Protein AF-A0A6N4V8C9-F1 (afdb_monomer_lite)

Sequence (54 aa):
MAQMECRRCGAQRPSWLGEPHRCVGDANVSWLGFHQLTAQAAMAWRRHLLDGAG

Organism: NCBI:txid39694

Foldseek 3Di:
DDQDQDPQARDTDDPPDDPPDDDPHPCPCPPVNVVVVVVVVVVVVVCCVVVVVD

pLDDT: mean 74.54, std 12.37, range [43.25, 94.38]

Secondary structure (DSSP, 8-state):
----B-TTT-PBPPTT--SS-----S----HHHHHHHHHHHHHHHHHHHHHS--

Radius of gyration: 15.87 Å; chains: 1; bounding box: 35×36×31 Å

Structure (mmCIF, N/CA/C/O backbone):
data_AF-A0A6N4V8C9-F1
#
_entry.id   AF-A0A6N4V8C9-F1
#
loop_
_atom_site.group_PDB
_atom_site.id
_atom_site.type_symbol
_atom_site.label_atom_id
_atom_site.label_alt_id
_atom_site.label_comp_id
_atom_site.label_asym_id
_atom_site.label_entity_id
_atom_site.label_seq_id
_atom_site.pdbx_PDB_ins_code
_atom_site.Cartn_x
_atom_site.Cartn_y
_atom_site.Cartn_z
_atom_site.occupancy
_atom_site.B_iso_or_equiv
_atom_site.auth_seq_id
_atom_site.auth_comp_id
_atom_site.auth_asym_id
_atom_site.auth_atom_id
_atom_site.pdbx_PDB_model_num
ATOM 1 N N . MET A 1 1 ? -12.136 23.507 -1.206 1.00 43.25 1 MET A N 1
ATOM 2 C CA . MET A 1 1 ? -11.372 22.369 -1.766 1.00 43.25 1 MET A CA 1
ATOM 3 C C . MET A 1 1 ? -11.973 21.105 -1.181 1.00 43.25 1 MET A C 1
ATOM 5 O O . MET A 1 1 ? -11.970 20.976 0.036 1.00 43.25 1 MET A O 1
ATOM 9 N N . ALA A 1 2 ? -12.593 20.251 -1.997 1.00 52.34 2 ALA A N 1
ATOM 10 C CA . ALA A 1 2 ? -13.230 19.036 -1.496 1.00 52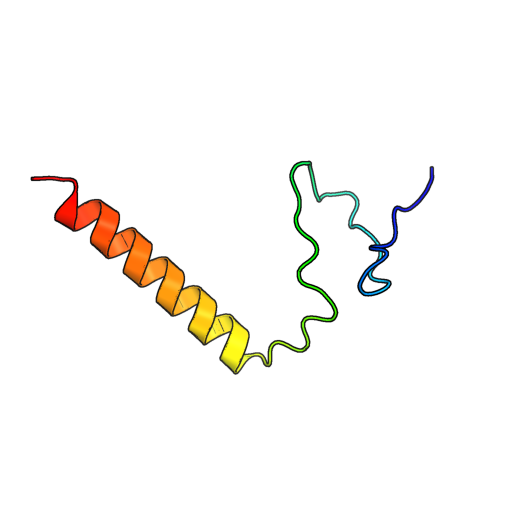.34 2 ALA A CA 1
ATOM 11 C C . ALA A 1 2 ? -12.137 18.034 -1.107 1.00 52.34 2 ALA A C 1
ATOM 13 O O . ALA A 1 2 ? -11.415 17.538 -1.971 1.00 52.34 2 ALA A O 1
ATOM 14 N N . GLN A 1 3 ? -11.975 17.785 0.191 1.00 56.97 3 GLN A N 1
ATOM 15 C CA . GLN A 1 3 ? -11.154 16.680 0.671 1.00 56.97 3 GLN A CA 1
ATOM 16 C C . GLN A 1 3 ? -11.838 15.398 0.194 1.00 56.97 3 GLN A C 1
ATOM 18 O O . GLN A 1 3 ? -12.963 15.106 0.592 1.00 56.97 3 GLN A O 1
ATOM 23 N N . MET A 1 4 ? -11.218 14.690 -0.751 1.00 72.00 4 MET A N 1
ATOM 24 C CA . MET A 1 4 ? -11.793 13.455 -1.274 1.00 72.00 4 MET A CA 1
ATOM 25 C C . MET A 1 4 ? -11.562 12.352 -0.245 1.00 72.00 4 MET A C 1
ATOM 27 O O . MET A 1 4 ? -10.476 11.785 -0.166 1.00 72.00 4 MET A O 1
ATOM 31 N N . GLU A 1 5 ? -12.563 12.069 0.577 1.00 76.12 5 GLU A N 1
ATOM 32 C CA . GLU A 1 5 ? -12.568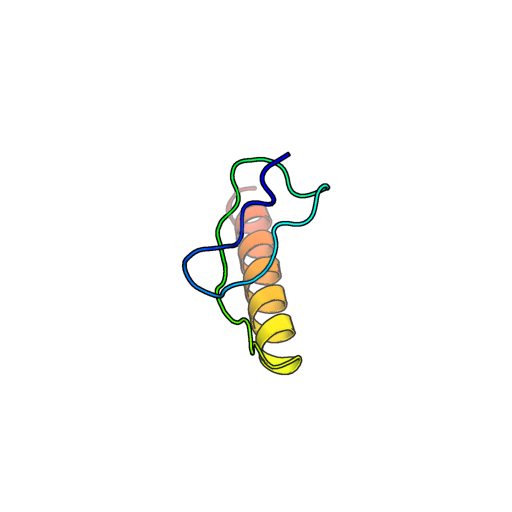 10.860 1.396 1.00 76.12 5 GLU A CA 1
ATOM 33 C C . GLU A 1 5 ? -12.686 9.624 0.498 1.00 76.12 5 GLU A C 1
ATOM 35 O O . GLU A 1 5 ? -13.470 9.585 -0.459 1.00 76.12 5 GLU A O 1
ATOM 40 N N . CYS A 1 6 ? -11.907 8.583 0.799 1.00 75.06 6 CYS A N 1
ATOM 41 C CA . CYS A 1 6 ? -12.078 7.305 0.129 1.00 75.06 6 CYS A CA 1
ATOM 42 C C . CYS A 1 6 ? -13.450 6.731 0.500 1.00 75.06 6 CYS A C 1
ATOM 44 O O . CYS A 1 6 ? -13.647 6.248 1.612 1.00 75.06 6 CYS A O 1
ATOM 46 N N . ARG A 1 7 ? -14.372 6.665 -0.470 1.00 74.44 7 ARG A N 1
ATOM 47 C CA . ARG A 1 7 ? -15.718 6.081 -0.293 1.00 74.44 7 ARG A CA 1
ATOM 48 C C . ARG A 1 7 ? -15.733 4.634 0.227 1.00 74.44 7 ARG A C 1
ATOM 50 O O . ARG A 1 7 ? -16.779 4.162 0.650 1.00 74.44 7 ARG A O 1
ATOM 57 N N . ARG A 1 8 ? -14.600 3.924 0.176 1.00 72.31 8 ARG A N 1
ATOM 58 C CA . ARG A 1 8 ? -14.467 2.536 0.640 1.00 72.31 8 ARG A CA 1
ATOM 59 C C . ARG A 1 8 ? -14.055 2.404 2.111 1.00 72.31 8 ARG A C 1
ATOM 61 O O . ARG A 1 8 ? -14.443 1.422 2.725 1.00 72.31 8 ARG A O 1
ATOM 68 N N . CYS A 1 9 ? -13.259 3.325 2.659 1.00 74.81 9 CYS A N 1
ATOM 69 C CA . CYS A 1 9 ? -12.757 3.220 4.040 1.00 74.81 9 CYS A CA 1
ATOM 70 C C . CYS A 1 9 ? -12.864 4.499 4.872 1.00 74.81 9 CYS A C 1
ATOM 72 O O . CYS A 1 9 ? -12.409 4.515 6.007 1.00 74.81 9 CYS A O 1
ATOM 74 N N . GLY A 1 10 ? -13.412 5.582 4.320 1.00 75.94 10 GLY A N 1
ATOM 75 C CA . GLY A 1 10 ? -13.534 6.864 5.016 1.00 75.94 10 GLY A CA 1
ATOM 76 C C . GLY A 1 10 ? -12.207 7.596 5.238 1.00 75.94 10 GLY A C 1
ATOM 77 O O . GLY A 1 10 ? -12.213 8.707 5.748 1.00 75.94 10 GLY A O 1
ATOM 78 N N . ALA A 1 11 ? -11.065 7.022 4.838 1.00 76.69 11 ALA A N 1
ATOM 79 C CA . ALA A 1 11 ? -9.779 7.688 4.986 1.00 76.69 11 ALA A CA 1
ATOM 80 C C . ALA A 1 11 ? -9.716 8.948 4.115 1.00 76.69 11 ALA A C 1
ATOM 82 O O . ALA A 1 11 ? -10.017 8.922 2.916 1.00 76.69 11 ALA A O 1
ATOM 83 N N . GLN A 1 12 ? -9.288 10.045 4.728 1.00 78.75 12 GLN A N 1
ATOM 84 C CA . GLN A 1 12 ? -9.102 11.318 4.053 1.00 78.75 12 GLN A CA 1
ATOM 85 C C . GLN A 1 12 ? -7.894 11.234 3.117 1.00 78.75 12 GLN A C 1
ATOM 87 O O . GLN A 1 12 ? -6.831 10.743 3.506 1.00 78.75 12 GLN A O 1
ATOM 92 N N . ARG A 1 13 ? -8.038 11.696 1.870 1.00 76.44 13 ARG A N 1
ATOM 93 C CA . ARG A 1 13 ? -6.918 11.695 0.926 1.00 76.44 13 ARG A CA 1
ATOM 94 C C . ARG A 1 13 ? -5.825 12.673 1.384 1.00 76.44 13 ARG A C 1
ATOM 96 O O . ARG A 1 13 ? -6.105 13.869 1.495 1.00 76.44 13 ARG A O 1
ATOM 103 N N . PRO A 1 14 ? -4.571 12.218 1.544 1.00 75.44 14 PRO A N 1
ATOM 104 C CA . PRO A 1 14 ? -3.454 13.115 1.798 1.00 75.44 14 PRO A CA 1
ATOM 105 C C . PRO A 1 14 ? -3.179 14.027 0.596 1.00 75.44 14 PRO A C 1
ATOM 107 O O . PRO A 1 14 ? -3.200 13.578 -0.550 1.00 75.44 14 PRO A O 1
ATOM 110 N N . SER A 1 15 ? -2.856 15.296 0.849 1.00 76.00 15 SER A N 1
ATOM 111 C CA . SER A 1 15 ? -2.590 16.300 -0.196 1.00 76.00 15 SER A CA 1
ATOM 112 C C . SER A 1 15 ? -1.378 15.984 -1.080 1.00 76.00 15 SER A C 1
ATOM 114 O O . SER A 1 15 ? -1.306 16.463 -2.207 1.00 76.00 15 SER A O 1
ATOM 116 N N . TRP A 1 16 ? -0.443 15.168 -0.590 1.00 78.31 16 TRP A N 1
ATOM 117 C CA . TRP A 1 16 ? 0.746 14.724 -1.322 1.00 78.31 16 TRP A CA 1
ATOM 118 C C . TRP A 1 16 ? 0.492 13.518 -2.239 1.00 78.31 16 TRP A C 1
ATOM 120 O O . TRP A 1 16 ? 1.360 13.152 -3.029 1.00 78.31 16 TRP A O 1
ATOM 130 N N . LEU A 1 17 ? -0.675 12.873 -2.140 1.00 74.62 17 LEU A N 1
ATOM 131 C CA . LEU A 1 17 ? -0.987 11.680 -2.919 1.00 74.62 17 LEU A CA 1
ATOM 132 C C . LEU A 1 17 ? -1.492 12.083 -4.315 1.00 74.62 17 LEU A C 1
ATOM 134 O O . LEU A 1 17 ? -2.618 12.567 -4.446 1.00 74.62 17 LEU A O 1
ATOM 138 N N . GLY A 1 18 ? -0.672 11.884 -5.351 1.00 74.69 18 GLY A N 1
ATOM 139 C CA . GLY A 1 18 ? -1.020 12.113 -6.765 1.00 74.69 18 GLY A CA 1
ATOM 140 C C . GLY A 1 18 ? -1.915 11.021 -7.377 1.00 74.69 18 GLY A C 1
ATOM 141 O O . GLY A 1 18 ? -2.217 10.023 -6.730 1.00 74.69 18 GLY A O 1
ATOM 142 N N . GLU A 1 19 ? -2.372 11.214 -8.618 1.00 72.31 19 GLU A N 1
ATOM 143 C CA . GLU A 1 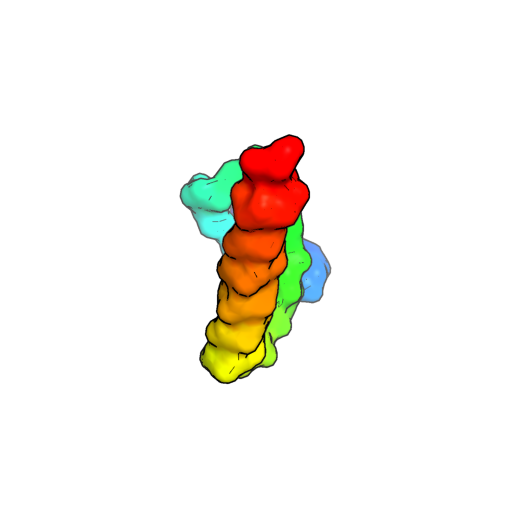19 ? -3.045 10.167 -9.414 1.00 72.31 19 GLU A CA 1
ATOM 144 C C . GLU A 1 19 ? -2.032 9.364 -10.255 1.00 72.31 19 GLU A C 1
ATOM 146 O O . GLU A 1 19 ? -1.038 9.949 -10.689 1.00 72.31 19 GLU A O 1
ATOM 151 N N . PRO A 1 20 ? -2.283 8.072 -10.559 1.00 67.12 20 PRO A N 1
ATOM 152 C CA . PRO A 1 20 ? -3.395 7.240 -10.099 1.00 67.12 20 PRO A CA 1
ATOM 153 C C . PRO A 1 20 ? -3.118 6.630 -8.720 1.00 67.12 20 PRO A C 1
ATOM 155 O O . PRO A 1 20 ? -2.043 6.091 -8.463 1.00 67.12 20 PRO A O 1
ATOM 158 N N . HIS A 1 21 ? -4.115 6.655 -7.840 1.00 64.56 21 HIS A N 1
ATOM 159 C CA . HIS A 1 21 ? -4.015 6.052 -6.510 1.00 64.56 21 HIS A CA 1
ATOM 160 C C . HIS A 1 21 ? -5.128 5.024 -6.290 1.00 64.56 21 HIS A C 1
ATOM 162 O O . HIS A 1 21 ? -6.266 5.189 -6.731 1.00 64.56 21 HIS A O 1
ATOM 168 N N . ARG A 1 22 ? -4.801 3.931 -5.594 1.00 67.88 22 ARG A N 1
ATOM 169 C CA . ARG A 1 22 ? -5.760 2.878 -5.248 1.00 67.88 22 ARG A CA 1
ATOM 170 C C . ARG A 1 22 ? -5.995 2.894 -3.748 1.00 67.88 22 ARG A C 1
ATOM 172 O O . ARG A 1 22 ? -5.060 2.755 -2.969 1.00 67.88 22 ARG A O 1
ATOM 179 N N . CYS A 1 23 ? -7.255 3.028 -3.348 1.00 69.50 23 CYS A N 1
ATOM 180 C CA . CYS A 1 23 ? -7.629 2.918 -1.946 1.00 69.50 23 CYS A CA 1
ATOM 181 C C . CYS A 1 23 ? -7.429 1.470 -1.466 1.00 69.50 23 CYS A C 1
ATOM 183 O O . CYS A 1 23 ? -8.089 0.548 -1.956 1.00 69.50 23 CYS A O 1
ATOM 185 N N . VAL A 1 24 ? -6.511 1.280 -0.514 1.00 66.75 24 VAL A N 1
ATOM 186 C CA . VAL A 1 24 ? -6.172 -0.032 0.072 1.00 66.75 24 VAL A CA 1
ATOM 187 C C . VAL A 1 24 ? -7.171 -0.439 1.177 1.00 66.75 24 VAL A C 1
ATOM 189 O O . VAL A 1 24 ? -7.119 -1.555 1.679 1.00 66.75 24 VAL A O 1
ATOM 192 N N . GLY A 1 25 ? -8.177 0.399 1.456 1.00 59.19 25 GLY A N 1
ATOM 193 C CA . GLY A 1 25 ? -9.224 0.137 2.446 1.00 59.19 25 GLY A CA 1
ATOM 194 C C . GLY A 1 25 ? -8.810 0.552 3.856 1.00 59.19 25 GLY A C 1
ATOM 195 O O . GLY A 1 25 ? -7.818 1.262 4.020 1.00 59.19 25 GLY A O 1
ATOM 196 N N . ASP A 1 26 ? -9.590 0.123 4.853 1.00 57.06 26 ASP A N 1
ATOM 197 C CA . ASP A 1 26 ? -9.189 0.136 6.260 1.00 57.06 26 ASP A CA 1
ATOM 198 C C . ASP A 1 26 ? -8.040 -0.864 6.374 1.00 57.06 26 ASP A C 1
ATOM 200 O O . ASP A 1 26 ? -8.239 -2.066 6.560 1.00 57.06 26 ASP A O 1
ATOM 204 N N . ALA A 1 27 ? -6.834 -0.402 6.050 1.00 54.41 27 ALA A N 1
ATOM 205 C CA . ALA A 1 27 ? -5.643 -1.221 6.051 1.00 54.41 27 ALA A CA 1
ATOM 206 C C . ALA A 1 27 ? -5.235 -1.435 7.506 1.00 54.41 27 ALA A C 1
ATOM 208 O O . ALA A 1 27 ? -4.156 -1.038 7.932 1.00 54.41 27 ALA A O 1
ATOM 209 N N . ASN A 1 28 ? -6.064 -2.179 8.237 1.00 56.78 28 ASN A N 1
ATOM 210 C CA . ASN A 1 28 ? -5.665 -2.971 9.388 1.00 56.78 28 ASN A CA 1
ATOM 211 C C . ASN A 1 28 ? -4.797 -4.150 8.910 1.00 56.78 28 ASN A C 1
ATOM 213 O O . ASN A 1 28 ? -4.936 -5.305 9.307 1.00 56.78 28 ASN A O 1
ATOM 217 N N . VAL A 1 29 ? -3.894 -3.853 7.981 1.00 59.72 29 VAL A N 1
ATOM 218 C CA . VAL A 1 29 ? -2.727 -4.654 7.737 1.00 59.72 29 VAL A CA 1
ATOM 219 C C . VAL A 1 29 ? -1.944 -4.518 9.027 1.00 59.72 29 VAL A C 1
ATOM 221 O O . VAL A 1 29 ? -1.425 -3.451 9.355 1.00 59.72 29 VAL A O 1
ATOM 224 N N . SER A 1 30 ? -1.912 -5.605 9.791 1.00 70.75 30 SER A N 1
ATOM 225 C CA . SER A 1 30 ? -1.002 -5.683 10.918 1.00 70.75 30 SER A CA 1
ATOM 226 C C . SER A 1 30 ? 0.392 -5.300 10.427 1.00 70.75 30 SER A C 1
ATOM 228 O O . SER A 1 30 ? 0.752 -5.573 9.279 1.00 70.75 30 SER A O 1
ATOM 230 N N . TRP A 1 31 ? 1.190 -4.683 11.293 1.00 71.50 31 TRP A N 1
ATOM 231 C CA . TRP A 1 31 ? 2.596 -4.399 11.002 1.00 71.50 31 TRP A CA 1
ATOM 232 C C . TRP A 1 31 ? 3.2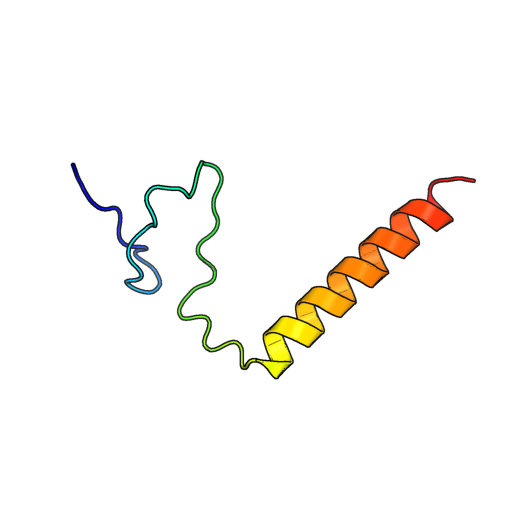90 -5.593 10.317 1.00 71.50 31 TRP A C 1
ATOM 234 O O . TRP A 1 31 ? 3.969 -5.445 9.303 1.00 71.50 31 TRP A O 1
ATOM 244 N N . LEU A 1 32 ? 2.996 -6.806 10.795 1.00 77.56 32 LEU A N 1
ATOM 245 C CA . LEU A 1 32 ? 3.456 -8.057 10.201 1.00 77.56 32 LEU A CA 1
ATOM 246 C C . LEU A 1 32 ? 2.977 -8.267 8.752 1.00 77.56 32 LEU A C 1
ATOM 248 O O . LEU A 1 32 ? 3.790 -8.593 7.887 1.00 77.56 32 LEU A O 1
ATOM 252 N N . GLY A 1 33 ? 1.690 -8.064 8.467 1.00 82.19 33 GLY A N 1
ATOM 253 C CA . GLY A 1 33 ? 1.140 -8.178 7.114 1.00 82.19 33 GLY A CA 1
ATOM 254 C C . GLY A 1 33 ? 1.760 -7.174 6.136 1.00 82.19 33 GLY A C 1
ATOM 255 O O . GLY A 1 33 ? 2.026 -7.521 4.985 1.00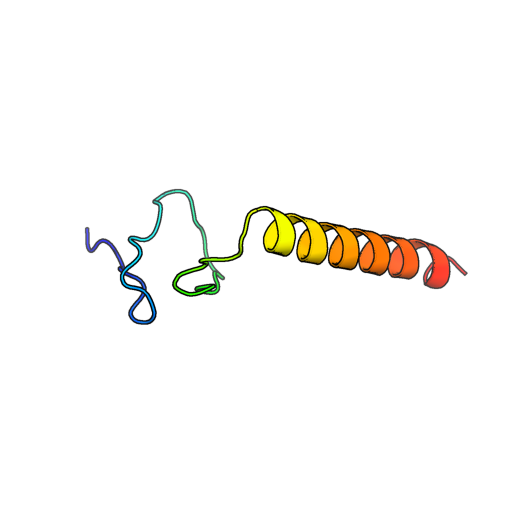 82.19 33 GLY A O 1
ATOM 256 N N . PHE A 1 34 ? 2.069 -5.955 6.595 1.00 82.06 34 PHE A N 1
ATOM 257 C CA . PHE A 1 34 ? 2.695 -4.923 5.761 1.00 82.06 34 PHE A CA 1
ATOM 258 C C . PHE A 1 34 ? 4.093 -5.363 5.336 1.00 82.06 34 PHE A C 1
ATOM 260 O O . PHE A 1 34 ? 4.453 -5.306 4.155 1.00 82.06 34 PHE A O 1
ATOM 267 N N . HIS A 1 35 ? 4.869 -5.867 6.294 1.00 85.25 35 HIS A N 1
ATOM 268 C CA . HIS A 1 35 ? 6.212 -6.358 6.027 1.00 85.25 35 HIS A CA 1
ATOM 269 C C . HIS A 1 35 ? 6.229 -7.609 5.154 1.00 85.25 35 HIS A C 1
ATOM 271 O O . HIS A 1 35 ? 7.082 -7.706 4.272 1.00 85.25 35 HIS A O 1
ATOM 277 N N . GLN A 1 36 ? 5.279 -8.530 5.328 1.00 83.62 36 GLN A N 1
ATOM 278 C CA . GLN A 1 36 ? 5.160 -9.707 4.463 1.00 83.62 36 GLN A CA 1
ATOM 279 C C . GLN A 1 36 ? 4.889 -9.318 3.007 1.00 83.62 36 GLN A C 1
ATOM 281 O O . GLN A 1 36 ? 5.591 -9.789 2.111 1.00 83.62 36 GLN A O 1
ATOM 286 N N . LEU A 1 37 ? 3.930 -8.419 2.768 1.00 85.62 37 LEU A N 1
ATOM 287 C CA . LEU A 1 37 ? 3.612 -7.931 1.422 1.00 85.62 37 LEU A CA 1
ATOM 288 C C . LEU A 1 37 ? 4.805 -7.205 0.787 1.00 85.62 37 LEU A C 1
ATOM 290 O O . LEU A 1 37 ? 5.130 -7.438 -0.378 1.00 85.62 37 LEU A O 1
ATOM 294 N N . THR A 1 38 ? 5.504 -6.379 1.568 1.00 88.75 38 THR A N 1
ATOM 295 C CA . THR A 1 38 ? 6.691 -5.647 1.105 1.00 88.75 38 THR A CA 1
ATOM 296 C C . THR A 1 38 ? 7.831 -6.601 0.737 1.00 88.75 38 THR A C 1
ATOM 298 O O . THR A 1 38 ? 8.444 -6.455 -0.321 1.00 88.75 38 THR A O 1
ATOM 301 N N . ALA A 1 39 ? 8.085 -7.627 1.556 1.00 90.25 39 ALA A N 1
ATOM 302 C CA . ALA A 1 39 ? 9.098 -8.643 1.278 1.00 90.25 39 ALA A CA 1
ATOM 303 C C . ALA A 1 39 ? 8.762 -9.460 0.020 1.00 90.25 39 ALA A C 1
ATOM 305 O O . ALA A 1 39 ? 9.633 -9.699 -0.817 1.00 90.25 39 ALA A O 1
ATOM 306 N N . GLN A 1 40 ? 7.496 -9.850 -0.154 1.00 89.81 40 GLN A N 1
ATOM 307 C CA . GLN A 1 40 ? 7.041 -10.566 -1.349 1.00 89.81 40 GLN A CA 1
ATOM 308 C C . GLN A 1 40 ? 7.225 -9.732 -2.621 1.00 89.81 40 GLN A C 1
ATOM 310 O O . GLN A 1 40 ? 7.753 -10.246 -3.610 1.00 89.81 40 GLN A O 1
ATOM 315 N N . ALA A 1 41 ? 6.852 -8.449 -2.584 1.00 90.31 41 ALA A N 1
ATOM 316 C CA . ALA A 1 41 ? 7.026 -7.531 -3.706 1.00 90.31 41 ALA A CA 1
ATOM 317 C C . ALA A 1 41 ? 8.510 -7.324 -4.053 1.00 90.31 41 ALA A C 1
ATOM 319 O O . ALA A 1 41 ? 8.886 -7.436 -5.219 1.00 90.31 41 ALA A O 1
ATOM 320 N N . ALA A 1 42 ? 9.369 -7.113 -3.051 1.00 90.88 42 ALA A N 1
ATOM 321 C CA . ALA A 1 42 ? 10.810 -6.960 -3.252 1.00 90.88 42 ALA A CA 1
ATOM 322 C C . ALA A 1 42 ? 11.448 -8.215 -3.874 1.00 90.88 42 ALA A C 1
ATOM 324 O O . ALA A 1 42 ? 12.257 -8.118 -4.796 1.00 90.88 42 ALA A O 1
ATOM 325 N N . MET A 1 43 ? 11.050 -9.407 -3.420 1.00 94.38 43 MET A N 1
ATOM 326 C CA . MET A 1 43 ? 11.534 -10.671 -3.980 1.00 94.38 43 MET A CA 1
ATOM 327 C C . MET A 1 43 ? 11.031 -10.909 -5.407 1.00 94.38 43 MET A C 1
ATOM 329 O O . MET A 1 43 ? 11.784 -11.414 -6.238 1.00 94.38 43 MET A O 1
ATOM 333 N N . ALA A 1 44 ? 9.781 -10.547 -5.706 1.00 90.69 44 ALA A N 1
ATOM 334 C CA . ALA A 1 44 ? 9.237 -10.619 -7.060 1.00 90.69 44 ALA A CA 1
ATOM 335 C C . ALA A 1 44 ? 9.971 -9.669 -8.014 1.00 90.69 44 ALA A C 1
ATOM 337 O O . ALA A 1 44 ? 10.353 -10.081 -9.106 1.00 90.69 44 ALA A O 1
ATOM 338 N N . TRP A 1 45 ? 10.243 -8.440 -7.571 1.00 87.75 45 TRP A N 1
ATOM 339 C CA . TRP A 1 45 ? 11.033 -7.469 -8.324 1.00 87.75 45 TRP A CA 1
ATOM 340 C C . TRP A 1 45 ? 12.461 -7.962 -8.577 1.00 87.75 45 TRP A C 1
ATOM 342 O O . TRP A 1 45 ? 12.949 -7.912 -9.702 1.00 87.75 45 TRP A O 1
ATOM 352 N N . ARG A 1 46 ? 13.117 -8.519 -7.552 1.00 90.19 46 ARG A N 1
ATOM 353 C CA . ARG A 1 46 ? 14.450 -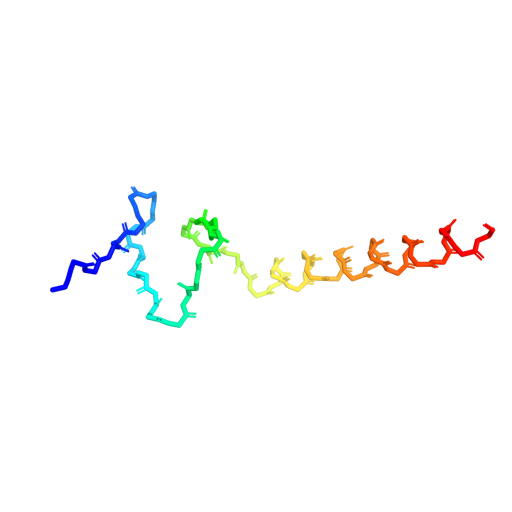9.112 -7.698 1.00 90.19 46 ARG A CA 1
ATOM 354 C C . ARG A 1 46 ? 14.464 -10.246 -8.720 1.00 90.19 46 ARG A C 1
ATOM 356 O O . ARG A 1 46 ? 15.368 -10.280 -9.543 1.00 90.19 46 ARG A O 1
ATOM 363 N N . ARG A 1 47 ? 13.487 -11.159 -8.676 1.00 90.44 47 ARG A N 1
ATOM 364 C CA . ARG A 1 47 ? 13.364 -12.225 -9.683 1.00 90.44 47 ARG A CA 1
ATOM 365 C C . ARG A 1 47 ? 13.194 -11.645 -11.079 1.00 90.44 47 ARG A C 1
ATOM 367 O O . ARG A 1 47 ? 13.943 -12.016 -11.962 1.00 90.44 47 ARG A O 1
ATOM 374 N N . HIS A 1 48 ? 12.313 -10.662 -11.257 1.00 88.06 48 HIS A N 1
ATOM 375 C CA . HIS A 1 48 ? 12.140 -10.002 -12.552 1.00 88.06 48 HIS A CA 1
ATOM 376 C C . HIS A 1 48 ? 13.451 -9.421 -13.112 1.00 88.06 48 HIS A C 1
ATOM 378 O O . HIS A 1 48 ? 13.741 -9.608 -14.289 1.00 88.06 48 HIS A O 1
ATOM 384 N N . LEU A 1 49 ? 14.264 -8.772 -12.272 1.00 90.56 49 LEU A N 1
ATOM 385 C CA . LEU A 1 49 ? 15.556 -8.223 -12.695 1.00 90.56 49 LEU A CA 1
ATOM 386 C C . LEU A 1 49 ? 16.605 -9.290 -13.024 1.00 90.56 49 LEU A C 1
ATOM 388 O O . LEU A 1 49 ? 17.457 -9.050 -13.870 1.00 90.56 49 LEU A O 1
ATOM 392 N N . LEU A 1 50 ? 16.583 -10.433 -12.338 1.00 82.62 50 LEU A N 1
ATOM 393 C CA . LEU A 1 50 ? 17.572 -11.496 -12.533 1.00 82.62 50 LEU A CA 1
ATOM 394 C C . LEU A 1 50 ? 17.179 -12.456 -13.662 1.00 82.62 50 LEU A C 1
ATOM 396 O O . LEU A 1 50 ? 18.047 -12.901 -14.403 1.00 82.62 50 LEU A O 1
ATOM 400 N N . ASP A 1 51 ? 15.885 -12.728 -13.817 1.00 76.00 51 ASP A N 1
ATOM 401 C CA . ASP A 1 51 ? 15.341 -13.632 -14.832 1.00 76.00 51 ASP A CA 1
ATOM 402 C C . ASP A 1 51 ? 15.124 -12.914 -16.180 1.00 76.00 51 ASP A C 1
ATOM 404 O O . ASP A 1 51 ? 15.073 -13.559 -17.222 1.00 76.00 51 ASP A O 1
ATOM 408 N N . GLY A 1 52 ? 14.998 -11.580 -16.177 1.00 60.66 52 GLY A N 1
ATOM 409 C CA . GLY A 1 52 ? 14.863 -10.747 -17.379 1.00 60.66 52 GLY A CA 1
ATOM 410 C C . GLY A 1 52 ? 16.176 -10.177 -17.930 1.00 60.66 52 GLY A C 1
ATOM 411 O O . GLY A 1 52 ? 16.137 -9.458 -18.923 1.00 60.66 52 GLY A O 1
ATOM 412 N N . ALA A 1 53 ? 17.318 -10.456 -17.292 1.00 55.75 53 ALA A N 1
ATOM 413 C CA . ALA A 1 53 ? 18.650 -10.002 -17.717 1.00 55.75 53 ALA A CA 1
ATOM 414 C C . ALA A 1 53 ? 19.453 -11.076 -18.484 1.00 55.75 53 ALA A C 1
ATOM 416 O O . ALA A 1 53 ? 20.670 -10.938 -18.627 1.00 55.75 53 ALA A O 1
ATOM 417 N N . GLY A 1 54 ? 18.781 -12.146 -18.928 1.00 49.94 54 GLY A N 1
ATOM 418 C CA . GLY A 1 54 ? 19.338 -13.206 -19.775 1.00 49.94 54 GLY A CA 1
ATOM 419 C C . GLY A 1 54 ? 19.181 -12.927 -21.262 1.00 49.94 54 GLY A C 1
ATOM 420 O O . GLY A 1 54 ? 18.144 -12.338 -21.642 1.00 49.94 54 GLY A O 1
#